Protein AF-A0A7W7WNK6-F1 (afdb_monomer_lite)

Organism: NCBI:tx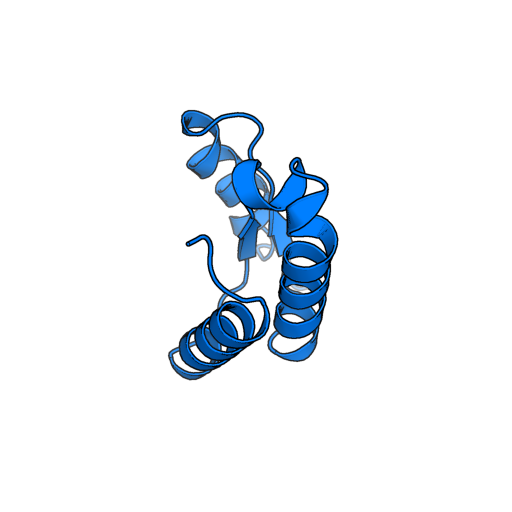id1282883

Structure (mmCIF, N/CA/C/O backbone):
data_AF-A0A7W7WNK6-F1
#
_entry.id   AF-A0A7W7WNK6-F1
#
l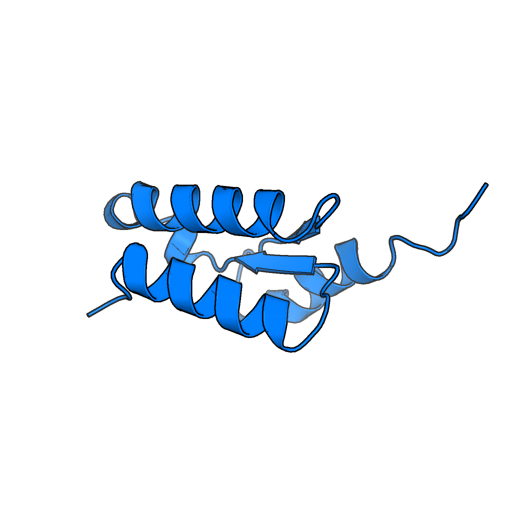oop_
_atom_site.group_PDB
_atom_site.id
_atom_site.type_symbol
_atom_site.label_atom_id
_atom_site.label_alt_id
_atom_site.label_comp_id
_atom_site.label_asym_id
_atom_site.label_entity_id
_atom_site.label_seq_id
_atom_site.pdbx_PDB_ins_code
_atom_site.Cartn_x
_atom_site.Cartn_y
_atom_site.Cartn_z
_atom_site.occupancy
_atom_site.B_iso_or_equiv
_atom_site.auth_seq_id
_atom_site.auth_comp_id
_atom_site.auth_asym_id
_atom_site.auth_atom_id
_atom_site.pdbx_PDB_model_num
ATOM 1 N N . MET A 1 1 ? 1.356 -11.968 -14.692 1.00 43.75 1 MET A N 1
ATOM 2 C CA . MET A 1 1 ? 1.501 -10.501 -14.793 1.00 43.75 1 MET A CA 1
ATOM 3 C C . MET A 1 1 ? 1.099 -9.921 -13.447 1.00 43.75 1 MET A C 1
ATOM 5 O O . MET A 1 1 ? 0.139 -10.451 -12.897 1.00 43.75 1 MET A O 1
ATOM 9 N N . PRO A 1 2 ? 1.842 -8.969 -12.856 1.00 49.38 2 PRO A N 1
ATOM 10 C CA . PRO A 1 2 ? 1.440 -8.371 -11.585 1.00 49.38 2 PRO A CA 1
ATOM 11 C C . PRO A 1 2 ? 0.038 -7.765 -11.750 1.00 49.38 2 PRO A C 1
ATOM 13 O O . PRO A 1 2 ? -0.273 -7.191 -12.790 1.00 49.38 2 PRO A O 1
ATOM 16 N N . SER A 1 3 ? -0.811 -8.026 -10.757 1.00 58.47 3 SER A N 1
ATOM 17 C CA . SER A 1 3 ? -2.256 -7.773 -10.700 1.00 58.47 3 SER A CA 1
ATOM 18 C C . SER A 1 3 ? -2.670 -6.445 -11.327 1.00 58.47 3 SER A C 1
ATOM 20 O O . SER A 1 3 ? -2.219 -5.388 -10.875 1.00 58.47 3 SER A O 1
ATOM 22 N N . ALA A 1 4 ? -3.564 -6.493 -12.316 1.00 82.62 4 ALA A N 1
ATOM 23 C CA . ALA A 1 4 ? -4.189 -5.286 -12.840 1.00 82.62 4 ALA A CA 1
ATOM 24 C C . ALA A 1 4 ? -4.835 -4.501 -11.676 1.00 82.62 4 ALA A C 1
ATOM 26 O O . ALA A 1 4 ? -5.420 -5.127 -10.785 1.00 82.62 4 ALA A O 1
ATOM 27 N N . PRO A 1 5 ? -4.748 -3.158 -11.643 1.00 86.56 5 PRO A N 1
ATOM 28 C CA . PRO A 1 5 ? -5.293 -2.360 -10.542 1.00 86.56 5 PRO A CA 1
ATOM 29 C C . PRO A 1 5 ? -6.760 -2.668 -10.207 1.00 86.56 5 PRO A C 1
ATOM 31 O O . PRO A 1 5 ? -7.122 -2.675 -9.033 1.00 86.56 5 PRO A O 1
ATOM 34 N N . ASP A 1 6 ? -7.580 -2.981 -11.215 1.00 88.06 6 ASP A N 1
ATOM 35 C CA . ASP A 1 6 ? -8.986 -3.359 -11.029 1.00 88.06 6 ASP A CA 1
ATOM 36 C C . ASP A 1 6 ? -9.147 -4.698 -10.286 1.00 88.06 6 ASP A C 1
ATOM 38 O O . ASP A 1 6 ? -9.970 -4.814 -9.379 1.00 88.06 6 ASP A O 1
ATOM 42 N N . GLU A 1 7 ? -8.330 -5.705 -10.613 1.00 89.75 7 GLU A N 1
ATOM 43 C CA . GLU A 1 7 ? -8.352 -7.011 -9.937 1.00 89.75 7 GLU A CA 1
ATOM 44 C C . GLU A 1 7 ? -7.894 -6.896 -8.479 1.00 89.75 7 GLU A C 1
ATOM 46 O O . GLU A 1 7 ? -8.459 -7.529 -7.583 1.00 89.75 7 GLU A O 1
ATOM 51 N N . ALA A 1 8 ? -6.871 -6.074 -8.230 1.00 90.38 8 ALA A N 1
ATOM 52 C CA . ALA A 1 8 ? -6.373 -5.817 -6.886 1.00 90.38 8 ALA A CA 1
ATOM 53 C C . ALA A 1 8 ? -7.423 -5.097 -6.027 1.00 90.38 8 ALA A C 1
ATOM 55 O O . ALA A 1 8 ? -7.630 -5.471 -4.872 1.00 90.38 8 ALA A O 1
ATOM 56 N N . GLU A 1 9 ? -8.123 -4.111 -6.592 1.00 92.88 9 GLU A N 1
ATOM 57 C CA . GLU A 1 9 ? -9.231 -3.438 -5.914 1.00 92.88 9 GLU A CA 1
ATOM 58 C C . GLU A 1 9 ? -10.361 -4.415 -5.573 1.00 92.88 9 GLU A C 1
ATOM 60 O O . GLU A 1 9 ? -10.798 -4.469 -4.420 1.00 92.88 9 GLU A O 1
ATOM 65 N N . ALA A 1 10 ? -10.805 -5.214 -6.548 1.00 93.50 10 ALA A N 1
ATOM 66 C CA . ALA A 1 10 ? -11.859 -6.204 -6.345 1.00 93.50 10 ALA A CA 1
ATOM 67 C C . ALA A 1 10 ? -11.498 -7.160 -5.201 1.00 93.50 10 ALA A C 1
ATOM 69 O O . ALA A 1 10 ? -12.299 -7.378 -4.290 1.00 93.50 10 ALA A O 1
ATOM 70 N N . ARG A 1 11 ? -10.247 -7.635 -5.174 1.00 92.62 11 ARG A N 1
ATOM 71 C CA . ARG A 1 11 ? -9.752 -8.501 -4.103 1.00 92.62 11 ARG A CA 1
ATOM 72 C C . ARG A 1 11 ? -9.762 -7.820 -2.736 1.00 92.62 11 ARG A C 1
ATOM 74 O O . ARG A 1 11 ? -10.093 -8.466 -1.745 1.00 92.62 11 ARG A O 1
ATOM 81 N N . VAL A 1 12 ? -9.411 -6.536 -2.649 1.00 92.25 12 VAL A N 1
ATOM 82 C CA . VAL A 1 12 ? -9.507 -5.796 -1.380 1.00 92.25 12 VAL A CA 1
ATOM 83 C C . VAL A 1 12 ? -10.955 -5.738 -0.902 1.00 92.25 12 VAL A C 1
ATOM 85 O O . VAL A 1 12 ? -11.209 -6.008 0.271 1.00 92.25 12 VAL A O 1
ATOM 88 N N . ARG A 1 13 ? -11.907 -5.440 -1.793 1.00 92.62 13 ARG A N 1
ATOM 89 C CA . ARG A 1 13 ? -13.335 -5.378 -1.443 1.00 92.62 13 ARG A CA 1
ATOM 90 C C . ARG A 1 13 ? -13.860 -6.728 -0.949 1.00 92.62 13 ARG A C 1
ATOM 92 O O . ARG A 1 13 ? -14.563 -6.763 0.058 1.00 92.62 13 ARG A O 1
A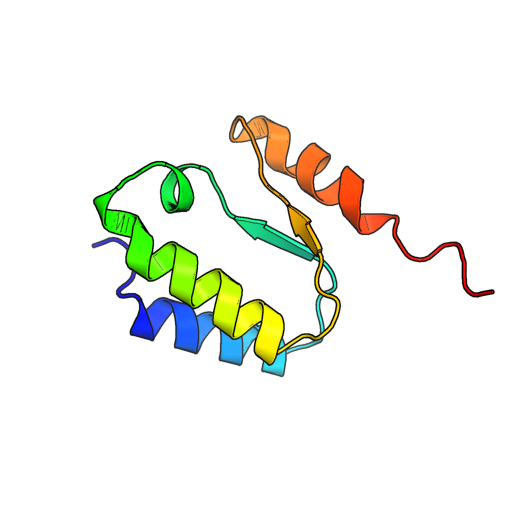TOM 99 N N . GLU A 1 14 ? -13.460 -7.830 -1.584 1.00 93.38 14 GLU A N 1
ATOM 100 C CA . GLU A 1 14 ? -13.763 -9.192 -1.116 1.00 93.38 14 GLU A CA 1
ATOM 101 C C . GLU A 1 14 ? -13.208 -9.453 0.292 1.00 93.38 14 GLU A C 1
ATOM 103 O O . GLU A 1 14 ? -13.924 -9.942 1.166 1.00 93.38 14 GLU A O 1
ATOM 108 N N . CYS A 1 15 ? -11.945 -9.091 0.539 1.00 91.19 15 CYS A N 1
ATOM 109 C CA . CYS A 1 15 ? -11.309 -9.267 1.845 1.00 91.19 15 CYS A CA 1
ATOM 110 C C . CYS A 1 15 ? -12.009 -8.462 2.946 1.00 91.19 15 CYS A C 1
ATOM 112 O O . CYS A 1 15 ? -12.209 -8.981 4.041 1.00 91.19 15 CYS A O 1
ATOM 114 N N . VAL A 1 16 ? -12.399 -7.212 2.669 1.00 89.94 16 VAL A N 1
ATOM 115 C CA . VAL A 1 16 ? -13.142 -6.376 3.630 1.00 89.94 16 VAL A CA 1
ATOM 116 C C . VAL A 1 16 ? -14.509 -6.983 3.928 1.00 89.94 16 VAL A C 1
ATOM 118 O O . VAL A 1 16 ? -14.921 -7.028 5.086 1.00 89.94 16 VAL A O 1
ATOM 121 N N . ALA A 1 17 ? -15.201 -7.485 2.901 1.00 89.94 17 ALA A N 1
ATOM 122 C CA . ALA A 1 17 ? -16.500 -8.129 3.063 1.00 89.94 17 ALA A CA 1
ATOM 123 C C . ALA A 1 17 ? -16.426 -9.399 3.931 1.00 89.94 17 ALA A C 1
ATOM 125 O O . ALA A 1 17 ? -17.386 -9.716 4.630 1.00 89.94 17 ALA A O 1
ATOM 126 N N . ALA A 1 18 ? -15.288 -10.103 3.928 1.00 90.81 18 ALA A N 1
ATOM 127 C CA . ALA A 1 18 ? -15.062 -11.274 4.773 1.00 90.81 18 ALA A CA 1
ATOM 128 C C . ALA A 1 18 ? -14.835 -10.930 6.260 1.00 90.81 18 ALA A C 1
ATOM 130 O O . ALA A 1 18 ? -15.033 -11.784 7.125 1.00 90.81 18 ALA A O 1
ATOM 131 N N . GLY A 1 19 ? -14.435 -9.696 6.578 1.00 85.62 19 GLY A N 1
ATOM 132 C CA . GLY A 1 19 ? -14.297 -9.221 7.952 1.00 85.62 19 GLY A CA 1
ATOM 133 C C . GLY A 1 19 ? -13.415 -7.974 8.076 1.00 85.62 19 GLY A 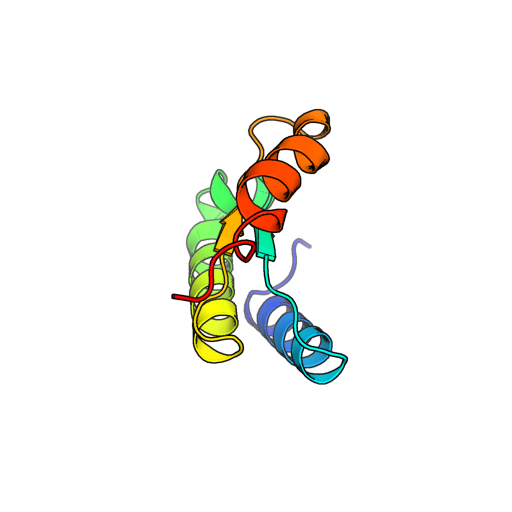C 1
ATOM 134 O O . GLY A 1 19 ? -12.499 -7.770 7.276 1.00 85.62 19 GLY A O 1
ATOM 135 N N . PRO A 1 20 ? -13.645 -7.133 9.100 1.00 79.88 20 PRO A N 1
ATOM 136 C CA . PRO A 1 20 ? -12.888 -5.901 9.263 1.00 79.88 20 PRO A CA 1
ATOM 137 C C . PRO A 1 20 ? -11.437 -6.194 9.657 1.00 79.88 20 PRO A C 1
ATOM 139 O O . PRO A 1 20 ? -11.163 -6.968 10.577 1.00 79.88 20 PRO A O 1
ATOM 142 N N . PHE A 1 21 ? -10.498 -5.493 9.031 1.00 86.44 21 PHE A N 1
ATOM 143 C CA . PHE A 1 21 ? -9.094 -5.458 9.435 1.00 86.44 21 PHE A CA 1
ATOM 144 C C . PHE A 1 21 ? -8.697 -4.047 9.865 1.00 86.44 21 PHE A C 1
ATOM 146 O O . PHE A 1 21 ? -9.289 -3.057 9.458 1.00 86.44 21 PHE A O 1
ATOM 153 N N . ARG A 1 22 ? -7.698 -3.936 10.741 1.00 87.62 22 ARG A N 1
ATOM 154 C CA . ARG A 1 22 ? -7.253 -2.643 11.299 1.00 87.62 22 ARG A CA 1
ATOM 155 C C . ARG A 1 22 ? -5.961 -2.134 10.663 1.00 87.62 22 ARG A C 1
ATOM 157 O O . ARG A 1 22 ? -5.630 -0.963 10.813 1.00 87.62 22 ARG A O 1
ATOM 164 N N . VAL A 1 23 ? -5.226 -3.013 9.985 1.00 93.50 23 VAL A N 1
ATOM 165 C CA . VAL A 1 23 ? -3.897 -2.726 9.445 1.00 93.50 23 VAL A CA 1
ATOM 166 C C . VAL A 1 23 ? -3.779 -3.324 8.047 1.00 93.50 23 VAL A C 1
ATOM 168 O O . VAL A 1 23 ? -4.104 -4.494 7.859 1.00 93.50 23 VAL A O 1
ATOM 171 N N . ALA A 1 24 ? -3.268 -2.545 7.095 1.00 94.69 24 ALA A N 1
ATOM 172 C CA . ALA A 1 24 ? -2.861 -3.016 5.775 1.00 94.69 24 ALA A CA 1
ATOM 173 C C . ALA A 1 24 ? -1.339 -2.925 5.631 1.00 94.69 24 ALA A C 1
ATOM 175 O O . ALA A 1 24 ? -0.746 -1.871 5.860 1.00 94.69 24 ALA A O 1
ATOM 176 N N . MET A 1 25 ? -0.698 -4.028 5.246 1.00 95.12 25 MET A N 1
ATOM 177 C CA . MET A 1 25 ? 0.727 -4.054 4.917 1.00 95.12 25 MET A CA 1
ATOM 178 C C . MET A 1 25 ? 0.900 -3.991 3.403 1.00 95.12 25 MET A C 1
ATOM 180 O O . MET A 1 25 ? 0.392 -4.860 2.699 1.00 95.12 25 MET A O 1
ATOM 184 N N . ILE A 1 26 ? 1.622 -2.984 2.905 1.00 95.25 26 ILE A N 1
ATOM 185 C CA . ILE A 1 26 ? 1.937 -2.860 1.475 1.00 95.25 26 ILE A CA 1
ATOM 186 C C . ILE A 1 26 ? 3.447 -3.025 1.277 1.00 95.25 26 ILE A C 1
ATOM 188 O O . ILE A 1 26 ? 4.262 -2.240 1.773 1.00 95.25 26 ILE A O 1
ATOM 192 N N . GLY A 1 27 ? 3.833 -4.062 0.534 1.00 94.50 27 GLY A N 1
ATOM 193 C CA . GLY A 1 27 ? 5.230 -4.419 0.295 1.00 94.50 27 GLY A CA 1
ATOM 194 C C . GLY A 1 27 ? 5.969 -3.451 -0.635 1.00 94.50 27 GLY A C 1
ATOM 195 O O . GLY A 1 27 ? 5.361 -2.740 -1.435 1.00 94.50 27 GLY A O 1
ATOM 196 N N . ALA A 1 28 ? 7.303 -3.441 -0.558 1.00 93.25 28 ALA A N 1
ATOM 197 C CA . ALA A 1 28 ? 8.146 -2.610 -1.426 1.00 93.25 28 ALA A CA 1
ATOM 198 C C . ALA A 1 28 ? 7.955 -2.909 -2.926 1.00 93.25 28 ALA A C 1
ATOM 200 O O . ALA A 1 28 ? 8.006 -1.983 -3.728 1.00 93.25 28 ALA A O 1
ATOM 201 N N . GLY A 1 29 ? 7.648 -4.159 -3.295 1.00 91.12 29 GLY A N 1
ATOM 202 C CA . GLY A 1 29 ? 7.388 -4.544 -4.689 1.00 91.12 29 GLY A CA 1
ATOM 203 C C . GLY A 1 29 ? 6.190 -3.833 -5.330 1.00 91.12 29 GLY A C 1
ATOM 204 O O . GLY A 1 29 ? 6.152 -3.700 -6.544 1.00 91.12 29 GLY A O 1
ATOM 205 N N . VAL A 1 30 ? 5.244 -3.328 -4.531 1.00 92.44 30 VAL A N 1
ATOM 206 C CA . VAL A 1 30 ? 4.118 -2.509 -5.015 1.00 92.44 30 VAL A CA 1
ATOM 207 C C . VAL A 1 30 ? 4.443 -1.014 -4.949 1.00 92.44 30 VAL A C 1
ATOM 209 O O . VAL A 1 30 ? 4.000 -0.255 -5.796 1.00 92.44 30 VAL A O 1
ATOM 212 N N . ARG A 1 31 ? 5.223 -0.575 -3.954 1.00 94.19 31 ARG A N 1
ATOM 213 C CA . ARG A 1 31 ? 5.462 0.855 -3.679 1.00 94.19 31 ARG A CA 1
ATOM 214 C C . ARG A 1 31 ? 6.614 1.484 -4.451 1.00 94.19 31 ARG A C 1
ATOM 216 O O . ARG A 1 31 ? 6.590 2.685 -4.677 1.00 94.19 31 ARG A O 1
ATOM 223 N N . MET A 1 32 ? 7.660 0.712 -4.736 1.00 93.06 32 MET A N 1
ATOM 224 C CA . MET A 1 32 ? 8.949 1.258 -5.187 1.00 93.06 32 MET A CA 1
ATOM 225 C C . MET A 1 32 ? 9.160 1.155 -6.697 1.00 93.06 32 MET A C 1
ATOM 227 O O . MET A 1 32 ? 10.120 1.713 -7.215 1.00 93.06 32 MET A O 1
ATOM 231 N N . ALA A 1 33 ? 8.280 0.442 -7.393 1.00 91.88 33 ALA A N 1
ATOM 232 C CA . ALA A 1 33 ? 8.309 0.300 -8.838 1.00 91.88 33 ALA A CA 1
ATOM 233 C C . ALA A 1 33 ? 7.436 1.408 -9.461 1.00 91.88 33 ALA A C 1
ATOM 235 O O . ALA A 1 33 ? 6.233 1.428 -9.179 1.00 91.88 33 ALA A O 1
ATOM 236 N N . PRO A 1 34 ? 7.986 2.343 -10.264 1.00 93.44 34 PRO A N 1
ATOM 237 C CA . PRO A 1 34 ? 7.204 3.426 -10.869 1.00 93.44 34 PRO A CA 1
ATOM 238 C C . PRO A 1 34 ? 5.986 2.931 -11.661 1.00 93.44 34 PRO A C 1
ATOM 240 O O . PRO A 1 34 ? 4.917 3.540 -11.604 1.00 93.44 34 PRO A O 1
ATOM 243 N N . GLU A 1 35 ? 6.103 1.787 -12.333 1.00 93.19 35 GLU A N 1
ATOM 244 C CA . GLU A 1 35 ? 5.025 1.118 -13.066 1.00 93.19 35 GLU A CA 1
ATOM 245 C C . GLU A 1 35 ? 3.845 0.685 -12.180 1.00 93.19 35 GLU A C 1
ATOM 247 O O . GLU A 1 35 ? 2.735 0.495 -12.674 1.00 93.19 35 GLU A O 1
ATOM 252 N N . HIS A 1 36 ? 4.050 0.564 -10.867 1.00 94.56 36 HIS A N 1
ATOM 253 C CA . HIS A 1 36 ? 3.017 0.197 -9.901 1.00 94.56 36 HIS A CA 1
ATOM 254 C C . HIS A 1 36 ? 2.384 1.406 -9.202 1.00 94.56 36 HIS A C 1
ATOM 256 O O . HIS A 1 36 ? 1.539 1.212 -8.331 1.00 94.56 36 HIS A O 1
ATOM 262 N N . THR A 1 37 ? 2.717 2.641 -9.596 1.00 94.94 37 THR A N 1
ATOM 263 C CA . THR A 1 37 ? 2.167 3.867 -8.982 1.00 94.94 37 THR A CA 1
ATOM 264 C C . THR A 1 37 ? 0.638 3.846 -8.939 1.00 94.94 37 THR A C 1
ATOM 266 O O . THR A 1 37 ? 0.056 3.978 -7.866 1.00 94.94 37 THR A O 1
ATOM 269 N N . LEU A 1 38 ? -0.015 3.561 -10.071 1.00 95.00 38 LEU A N 1
ATOM 270 C CA . LEU A 1 38 ? -1.479 3.510 -10.144 1.00 95.00 38 LEU A CA 1
ATOM 271 C C . LEU A 1 38 ? -2.073 2.389 -9.277 1.00 95.00 38 LEU A C 1
ATOM 273 O O . LEU A 1 38 ? -3.105 2.571 -8.634 1.00 95.00 38 LEU A O 1
ATOM 277 N N . LEU A 1 39 ? -1.420 1.224 -9.239 1.00 95.00 39 LEU A N 1
ATOM 278 C CA . LEU A 1 39 ? -1.828 0.122 -8.367 1.00 95.00 39 LEU A CA 1
ATOM 279 C C . LEU A 1 39 ? -1.741 0.543 -6.894 1.00 95.00 39 LEU A C 1
ATOM 281 O O . LEU A 1 39 ? -2.666 0.294 -6.123 1.00 95.00 39 LEU A O 1
ATOM 285 N N . PHE A 1 40 ? -0.646 1.193 -6.503 1.00 96.00 40 PHE A N 1
ATOM 286 C CA . PHE A 1 40 ? -0.435 1.656 -5.139 1.00 96.00 40 PHE A CA 1
ATOM 287 C C . PHE A 1 40 ? -1.469 2.708 -4.722 1.00 96.00 40 PHE A C 1
ATOM 289 O O . PHE A 1 40 ? -2.089 2.551 -3.669 1.00 96.00 40 PHE A O 1
ATOM 296 N N . GLU A 1 41 ? -1.709 3.721 -5.558 1.00 96.12 41 GLU A N 1
ATOM 297 C CA . GLU A 1 41 ? -2.749 4.737 -5.338 1.00 96.12 41 GLU A CA 1
ATOM 298 C C . GLU A 1 41 ? -4.120 4.089 -5.138 1.00 96.12 41 GLU A C 1
ATOM 300 O O . GLU A 1 41 ? -4.826 4.381 -4.169 1.00 96.12 41 GLU A O 1
ATOM 305 N N . ARG A 1 42 ? -4.473 3.145 -6.014 1.00 95.81 42 ARG A N 1
ATOM 306 C CA . ARG A 1 42 ? -5.773 2.479 -5.977 1.00 95.81 42 ARG A CA 1
ATOM 307 C C . ARG A 1 42 ? -5.966 1.646 -4.719 1.00 95.81 42 ARG A C 1
ATOM 309 O O . ARG A 1 42 ? -7.029 1.721 -4.110 1.00 95.81 42 ARG A O 1
ATOM 316 N N . LEU A 1 43 ? -4.932 0.918 -4.295 1.00 95.81 43 LEU A N 1
ATOM 317 C CA . LEU A 1 43 ? -4.938 0.166 -3.040 1.00 95.81 43 LEU A CA 1
ATOM 318 C C . LEU A 1 43 ? -5.128 1.088 -1.830 1.00 95.81 43 LEU A C 1
ATOM 320 O O . LEU A 1 43 ? -5.954 0.793 -0.971 1.00 95.81 43 LEU A O 1
ATOM 324 N N . VAL A 1 44 ? -4.401 2.207 -1.757 1.00 96.00 44 VAL A N 1
ATOM 325 C CA . VAL A 1 44 ? -4.528 3.166 -0.645 1.00 96.00 44 VAL A CA 1
ATOM 326 C C . VAL A 1 44 ? -5.940 3.752 -0.580 1.00 96.00 44 VAL A C 1
ATOM 328 O O . VAL A 1 44 ? -6.533 3.790 0.503 1.00 96.00 44 VAL A O 1
ATOM 331 N N . ASN A 1 45 ? -6.500 4.149 -1.723 1.00 96.69 45 ASN A N 1
ATOM 332 C CA . ASN A 1 45 ? -7.834 4.743 -1.786 1.00 96.69 45 ASN A CA 1
ATOM 333 C C . ASN A 1 45 ? -8.916 3.737 -1.378 1.00 96.69 45 ASN A C 1
ATOM 335 O O . ASN A 1 45 ? -9.653 3.998 -0.428 1.00 96.69 45 ASN A O 1
ATOM 339 N N . VAL A 1 46 ? -8.954 2.548 -1.994 1.00 95.50 46 VAL A N 1
ATOM 340 C CA . VAL A 1 46 ? -9.993 1.551 -1.681 1.00 95.50 46 VAL A CA 1
ATOM 341 C C . VAL A 1 46 ? -9.919 1.071 -0.233 1.00 95.50 46 VAL A C 1
ATOM 343 O O . VAL A 1 46 ? -10.956 0.862 0.395 1.00 95.50 46 VAL A O 1
ATOM 346 N N . LEU A 1 47 ? -8.717 0.923 0.333 1.00 95.19 47 LEU A N 1
ATOM 347 C CA . LEU A 1 47 ? -8.544 0.531 1.733 1.00 95.19 47 LEU A CA 1
ATOM 348 C C . LEU A 1 47 ? -9.0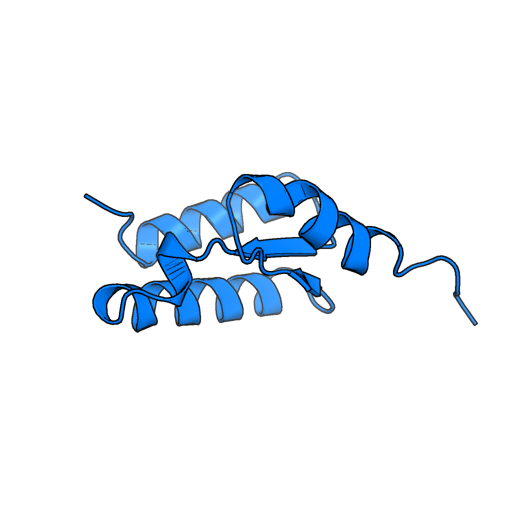69 1.612 2.686 1.00 95.19 47 LEU A C 1
ATOM 350 O O . LEU A 1 47 ? -9.725 1.283 3.672 1.00 95.19 47 LEU A O 1
ATOM 354 N N . THR A 1 48 ? -8.819 2.886 2.377 1.00 94.38 48 THR A N 1
ATOM 355 C CA . THR A 1 48 ? -9.292 4.022 3.185 1.00 94.38 48 THR A CA 1
ATOM 356 C C . THR A 1 48 ? -10.810 4.185 3.100 1.00 94.38 48 THR A C 1
ATOM 358 O O . THR A 1 48 ? -11.457 4.410 4.121 1.00 94.38 48 THR A O 1
ATOM 361 N N . GLU A 1 49 ? -11.385 4.027 1.905 1.00 93.81 49 GLU A N 1
ATOM 362 C CA . GLU A 1 49 ? -12.834 4.066 1.674 1.00 93.81 49 GLU A CA 1
ATOM 363 C C . GLU A 1 49 ? -13.557 2.912 2.372 1.00 93.81 49 GLU A C 1
ATOM 365 O O . GLU A 1 49 ? -14.589 3.108 3.010 1.00 93.81 49 GLU A O 1
ATOM 370 N N . SER A 1 50 ? -13.012 1.700 2.251 1.00 92.50 50 SER A N 1
ATOM 371 C CA . SER A 1 50 ? -13.661 0.487 2.753 1.00 92.50 50 SER A CA 1
ATOM 372 C C . SER A 1 50 ? -13.508 0.327 4.265 1.00 92.50 50 SER A C 1
ATOM 374 O O . SER A 1 50 ? -14.360 -0.282 4.905 1.00 92.50 50 SER A O 1
ATOM 376 N N . GLN A 1 51 ? -12.431 0.866 4.844 1.00 91.56 51 GLN A N 1
ATOM 377 C CA . GLN A 1 51 ? -12.155 0.784 6.272 1.00 91.56 51 GLN A CA 1
ATOM 378 C C . GLN A 1 51 ? -11.639 2.126 6.815 1.00 91.56 51 GLN A C 1
ATOM 380 O O . GLN A 1 51 ? -10.426 2.346 6.927 1.00 91.56 51 GLN A O 1
ATOM 385 N N . PRO A 1 52 ? -12.550 3.017 7.243 1.00 90.25 52 PRO A N 1
ATOM 386 C CA . PRO A 1 52 ? -12.172 4.258 7.902 1.00 90.25 52 PRO A CA 1
ATOM 387 C C . PRO A 1 52 ? -11.284 4.004 9.129 1.00 90.25 52 PRO A C 1
ATOM 389 O O . PRO A 1 52 ? -11.589 3.174 9.992 1.00 90.25 52 PRO A O 1
ATOM 392 N N . GLY A 1 53 ? -10.165 4.727 9.209 1.00 89.38 53 GLY A N 1
ATOM 393 C CA . GLY A 1 53 ? -9.196 4.601 10.302 1.00 89.38 53 GLY A CA 1
ATOM 394 C C . GLY A 1 53 ? -8.247 3.403 10.192 1.00 89.38 53 GLY A C 1
ATOM 395 O O . GLY A 1 53 ? -7.626 3.036 11.191 1.00 89.38 53 GLY A O 1
ATOM 396 N N . ILE A 1 54 ? -8.131 2.779 9.015 1.00 93.19 54 ILE A N 1
ATOM 397 C CA . ILE A 1 54 ? -7.099 1.774 8.759 1.00 93.19 54 ILE A CA 1
ATOM 398 C C . ILE A 1 54 ? -5.691 2.356 8.937 1.00 93.19 54 ILE A C 1
ATOM 400 O O . ILE A 1 54 ? -5.399 3.481 8.533 1.00 93.19 54 ILE A O 1
ATOM 404 N N . SER A 1 55 ? -4.788 1.573 9.524 1.00 94.88 55 SER A N 1
ATOM 405 C CA . SER A 1 55 ? -3.365 1.904 9.565 1.00 94.88 55 SER A CA 1
ATOM 406 C C . SER A 1 55 ? -2.616 1.254 8.405 1.00 94.88 55 SER A C 1
ATOM 408 O O . SER A 1 55 ? -2.633 0.032 8.253 1.00 94.88 55 SER A O 1
ATOM 410 N N . PHE A 1 56 ? -1.889 2.047 7.622 1.00 95.38 56 PHE A N 1
ATOM 411 C CA . PHE A 1 56 ? -0.964 1.516 6.622 1.00 95.38 56 PHE A CA 1
ATOM 412 C C . PHE A 1 56 ? 0.399 1.240 7.250 1.00 95.38 56 PHE A C 1
ATOM 414 O O . PHE A 1 56 ? 0.962 2.073 7.961 1.00 95.38 56 PHE A O 1
ATOM 421 N N . CYS A 1 57 ? 0.957 0.070 6.966 1.00 95.19 57 CYS A N 1
ATOM 422 C CA . CYS A 1 57 ? 2.294 -0.294 7.391 1.00 95.19 57 CYS A CA 1
ATOM 423 C C . CYS A 1 57 ? 3.143 -0.771 6.215 1.00 95.19 57 CYS A C 1
ATOM 425 O O . CYS A 1 57 ? 2.676 -1.394 5.263 1.00 95.19 57 CYS A O 1
ATOM 427 N N . PHE A 1 58 ? 4.426 -0.444 6.294 1.00 95.06 58 PHE A N 1
ATOM 428 C CA . PHE A 1 58 ? 5.374 -0.628 5.211 1.00 95.06 58 PHE A CA 1
ATOM 429 C C . PHE A 1 58 ? 6.616 -1.321 5.761 1.00 95.06 58 PHE A C 1
ATOM 431 O O . PHE A 1 58 ? 7.189 -0.884 6.766 1.00 95.06 58 PHE A O 1
ATOM 438 N N . ASN A 1 59 ? 7.019 -2.414 5.126 1.00 93.25 59 ASN A N 1
ATOM 439 C CA . ASN A 1 59 ? 8.288 -3.071 5.405 1.00 93.25 59 ASN A CA 1
ATOM 440 C C . ASN A 1 59 ? 9.420 -2.443 4.569 1.00 93.25 59 ASN A C 1
ATOM 442 O O . ASN A 1 59 ? 9.181 -1.827 3.527 1.00 93.25 59 ASN A O 1
ATOM 446 N N . THR A 1 60 ? 10.656 -2.575 5.040 1.00 90.44 60 THR A N 1
ATOM 447 C CA . THR A 1 60 ? 11.874 -2.191 4.301 1.00 90.44 60 THR A CA 1
ATOM 448 C C . THR A 1 60 ? 12.623 -3.408 3.760 1.00 90.44 60 THR A C 1
ATOM 450 O O . THR A 1 60 ? 13.426 -3.269 2.846 1.00 90.44 60 THR A O 1
ATOM 453 N N . SER A 1 61 ? 12.315 -4.597 4.281 1.00 90.88 61 SER A N 1
ATOM 454 C CA . SER A 1 61 ? 12.762 -5.892 3.776 1.00 90.88 61 SER A CA 1
ATOM 455 C C . SER A 1 61 ? 11.644 -6.934 3.940 1.00 90.88 61 SER A C 1
ATOM 457 O O . SER A 1 61 ? 10.729 -6.717 4.749 1.00 90.88 61 SER A O 1
ATOM 459 N N . PRO A 1 62 ? 11.676 -8.058 3.203 1.00 87.94 62 PRO A N 1
ATOM 460 C CA . PRO A 1 62 ? 10.707 -9.144 3.365 1.00 87.94 62 PRO A CA 1
ATOM 461 C C . PRO A 1 62 ? 10.586 -9.641 4.816 1.00 87.94 62 PRO A C 1
ATOM 463 O O . PRO A 1 62 ? 9.475 -9.841 5.316 1.00 87.94 62 PRO A O 1
ATOM 466 N N . GLU A 1 63 ? 11.713 -9.747 5.520 1.00 92.88 63 GLU A N 1
ATOM 467 C CA . GLU A 1 63 ? 11.815 -10.230 6.903 1.00 92.88 63 GLU A CA 1
ATOM 468 C C . GLU A 1 63 ? 11.161 -9.256 7.899 1.00 92.88 63 GLU A C 1
ATOM 470 O O . GLU A 1 63 ? 10.574 -9.674 8.895 1.00 92.88 63 GLU A O 1
ATOM 475 N N . GLY A 1 64 ? 11.171 -7.952 7.597 1.00 91.69 64 GLY A N 1
ATOM 476 C CA . GLY A 1 64 ? 10.612 -6.892 8.447 1.00 91.69 64 GLY A CA 1
ATOM 477 C C . GLY A 1 64 ? 9.082 -6.778 8.439 1.00 91.69 64 GLY A C 1
ATOM 478 O O . GLY A 1 64 ? 8.529 -5.832 9.004 1.00 91.69 64 GLY A O 1
ATOM 479 N N . THR A 1 65 ? 8.370 -7.701 7.789 1.00 92.12 65 THR A N 1
ATOM 480 C CA . THR A 1 65 ? 6.901 -7.671 7.671 1.00 92.12 65 THR A CA 1
ATOM 481 C C . THR A 1 65 ? 6.209 -7.761 9.031 1.00 92.12 65 THR A C 1
ATOM 483 O O . THR A 1 65 ? 5.293 -6.986 9.317 1.00 92.12 65 THR A O 1
ATOM 486 N N . ILE A 1 66 ? 6.669 -8.665 9.902 1.00 91.62 66 ILE A N 1
ATOM 487 C CA . ILE A 1 66 ? 6.091 -8.835 11.242 1.00 91.62 66 ILE A CA 1
ATOM 488 C C . ILE A 1 66 ? 6.301 -7.571 12.076 1.00 91.62 66 ILE A C 1
ATOM 490 O O . ILE A 1 66 ? 5.374 -7.099 12.737 1.00 91.62 66 ILE A O 1
ATOM 494 N N . ASP A 1 67 ? 7.493 -6.983 12.016 1.00 92.25 67 ASP A N 1
ATOM 495 C CA . ASP A 1 67 ? 7.787 -5.755 12.749 1.00 92.25 67 ASP A CA 1
ATOM 496 C C . ASP A 1 67 ? 6.963 -4.577 12.227 1.00 92.25 67 ASP A C 1
ATOM 498 O O . ASP A 1 67 ? 6.476 -3.773 13.023 1.00 92.25 67 ASP A O 1
ATOM 502 N N . ALA A 1 68 ? 6.722 -4.504 10.914 1.00 92.06 68 ALA A N 1
ATOM 503 C CA . ALA A 1 68 ? 5.827 -3.513 10.324 1.00 92.06 68 ALA A CA 1
ATOM 504 C C . ALA A 1 68 ? 4.401 -3.616 10.864 1.00 92.06 68 ALA A C 1
ATOM 506 O O . ALA A 1 68 ? 3.842 -2.604 11.293 1.00 92.06 68 ALA A O 1
ATOM 507 N N . LEU A 1 69 ? 3.852 -4.827 10.926 1.00 91.69 69 LEU A N 1
ATOM 508 C CA . LEU A 1 69 ? 2.527 -5.073 11.489 1.00 91.69 69 LEU A CA 1
ATOM 509 C C . LEU A 1 69 ? 2.475 -4.737 12.984 1.00 91.69 69 LEU A C 1
ATOM 511 O O . LEU A 1 69 ? 1.544 -4.071 13.433 1.00 91.69 69 LEU A O 1
ATOM 515 N N . ARG A 1 70 ? 3.491 -5.125 13.766 1.00 90.56 70 ARG A N 1
ATOM 516 C CA . ARG A 1 70 ? 3.548 -4.877 15.220 1.00 90.56 70 ARG A CA 1
ATOM 517 C C . ARG A 1 70 ? 3.543 -3.396 15.592 1.00 90.56 70 ARG A C 1
ATOM 519 O O . ARG A 1 70 ? 3.027 -3.061 16.658 1.00 90.56 70 ARG A O 1
ATOM 526 N N . ARG A 1 71 ? 4.095 -2.510 14.751 1.00 91.00 71 ARG A N 1
ATOM 527 C CA . ARG A 1 71 ? 4.060 -1.053 14.990 1.00 91.00 71 ARG A CA 1
ATOM 528 C C . ARG A 1 71 ? 2.631 -0.514 15.069 1.00 91.00 71 ARG A C 1
ATOM 530 O O . ARG A 1 71 ? 2.371 0.373 15.875 1.00 91.00 71 ARG A O 1
ATOM 537 N N . TRP A 1 72 ? 1.717 -1.088 14.288 1.00 86.25 72 TRP A N 1
ATOM 538 C CA . TRP A 1 72 ? 0.347 -0.590 14.134 1.00 86.25 72 TRP A CA 1
ATOM 539 C C . TRP A 1 72 ? -0.707 -1.485 14.794 1.00 86.25 72 TRP A C 1
ATOM 541 O O . TRP A 1 72 ? -1.728 -0.991 15.261 1.00 86.25 72 TRP A O 1
ATOM 551 N N . GLY A 1 73 ? -0.433 -2.783 14.962 1.00 73.00 73 GLY A N 1
ATOM 552 C CA . GLY A 1 73 ? -1.339 -3.731 15.622 1.00 73.00 73 GLY A CA 1
ATOM 553 C C . GLY A 1 73 ? -1.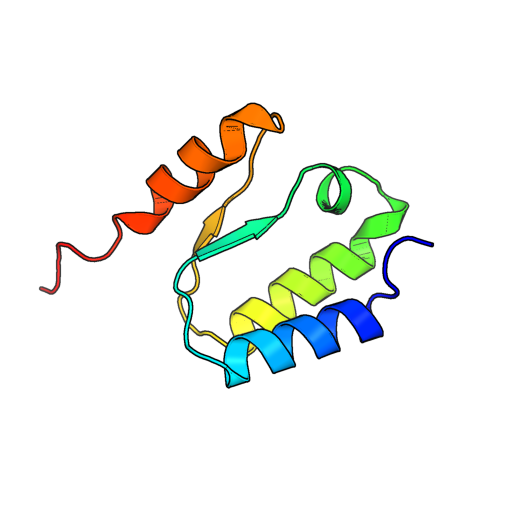631 -3.422 17.097 1.00 73.00 73 GLY A C 1
ATOM 554 O O . GLY A 1 73 ? -2.570 -3.972 17.660 1.00 73.00 73 GLY A O 1
ATOM 555 N N . ARG A 1 74 ? -0.865 -2.524 17.732 1.00 65.50 74 ARG A N 1
ATOM 556 C CA . ARG A 1 74 ? -1.067 -2.102 19.130 1.00 65.50 74 ARG A CA 1
ATOM 557 C C . ARG A 1 74 ? -2.000 -0.895 19.308 1.00 65.50 74 ARG A C 1
ATOM 559 O O . ARG A 1 74 ? -2.249 -0.505 20.444 1.00 65.50 74 ARG A O 1
ATOM 566 N N . GLN A 1 75 ? -2.529 -0.295 18.239 1.00 60.59 75 GLN A N 1
ATOM 567 C CA . GLN A 1 75 ? -3.181 1.024 18.308 1.00 60.59 75 GLN A CA 1
ATOM 568 C C . GLN A 1 75 ? -4.602 1.091 18.909 1.00 60.59 75 GLN A C 1
ATOM 570 O O . GLN A 1 75 ? -5.294 2.077 18.683 1.00 60.59 75 GLN A O 1
ATOM 575 N N . ARG A 1 76 ? -5.040 0.139 19.750 1.00 57.00 76 ARG A N 1
ATOM 576 C CA . ARG A 1 76 ? -6.192 0.352 20.664 1.00 57.00 76 ARG A CA 1
ATOM 577 C C . ARG A 1 76 ? -6.039 -0.324 22.034 1.00 57.00 76 ARG A C 1
ATOM 579 O O . ARG A 1 76 ? -6.899 -1.091 22.448 1.00 57.00 76 ARG A O 1
ATOM 586 N N . GLN A 1 77 ? -4.994 0.028 22.780 1.00 47.59 77 GLN A N 1
ATOM 587 C CA . GLN A 1 77 ? -5.120 0.128 24.241 1.00 47.59 77 GLN A CA 1
ATOM 588 C C . GLN A 1 77 ? -5.188 1.613 24.602 1.00 47.59 77 GLN A C 1
ATOM 590 O O . GLN A 1 77 ? -4.170 2.239 24.865 1.00 47.59 77 GLN A O 1
ATOM 595 N N . GLY A 1 78 ? -6.381 2.196 24.497 1.00 46.56 78 GLY A N 1
ATOM 596 C CA . GLY A 1 78 ? -6.590 3.621 24.742 1.00 46.56 78 GLY A CA 1
ATOM 597 C C . GLY A 1 78 ? -7.860 4.126 24.076 1.00 46.56 78 GLY A C 1
ATOM 598 O O . GLY A 1 78 ? -7.798 4.851 23.090 1.00 46.56 78 GLY A O 1
ATOM 599 N N . SER A 1 79 ? -9.013 3.693 24.583 1.00 44.88 79 SER A N 1
ATOM 600 C CA . SER A 1 79 ? -10.192 4.554 24.548 1.00 44.88 79 SER A CA 1
ATOM 601 C C . SER A 1 79 ? -10.061 5.493 25.742 1.00 44.88 79 SER A C 1
ATOM 603 O O . SER A 1 79 ? -10.048 5.018 26.878 1.00 44.88 79 SER A O 1
ATOM 605 N N . GLN A 1 80 ? -9.946 6.790 25.486 1.00 37.62 80 GLN A N 1
ATOM 606 C CA . GLN A 1 80 ? -10.472 7.808 26.383 1.00 37.62 80 GLN A CA 1
ATOM 607 C C . GLN A 1 80 ? -11.439 8.657 25.568 1.00 37.62 80 GLN A C 1
ATOM 609 O O . GLN A 1 80 ? -11.109 8.918 24.387 1.00 37.62 80 GLN A O 1
#

pLDDT: mean 86.79, std 14.27, range [37.62, 96.69]

Secondary structure (DSSP, 8-state):
----HHHHHHHHHHHHHH---SEEEE-HHHHS-GGGHHHHHHHHHHHHHHSTTPEEEE-SSSTTHHHHHHHHHTTTS---

Radius of gyration: 13.33 Å; chains: 1; bounding box: 29×19×41 Å

Sequence (80 aa):
MPSAPDEAEARVRECVAAGPFRVAMIGAGVRMAPEHTLLFERLVNVLTESQPGISFCFNTSPEGTIDALRRWGRQRQGSQ

Foldseek 3Di:
DPDDLVRLLVVVLVVLVVDDDQEDEDECVQVVDPVNPSSVVSVVVSNCVSHPNHHYFYAPDPVCRVVRCVVRVPPPPDDD